Protein AF-A0A2R6IE17-F1 (afdb_monomer_lite)

Sequence (118 aa):
MDLSSIRLEKPGYVELVFSIVLVWGFGDAVSTLVAATVAGPHLEANPWIRALLTHHPLLWVVLKGAVVLYAGVVLLECRPVVEEVPLWRAWLLGIVGLGTVIVLGNVYVGLAAASAMV

Structure (mmCIF, N/CA/C/O backbone):
data_AF-A0A2R6IE17-F1
#
_entry.id   AF-A0A2R6IE17-F1
#
loop_
_atom_site.group_PDB
_atom_site.id
_atom_site.type_symbol
_atom_site.label_atom_id
_atom_site.label_alt_id
_atom_site.label_comp_id
_atom_site.label_asym_id
_atom_site.label_entity_id
_atom_site.label_seq_id
_atom_site.pdbx_PDB_ins_code
_atom_site.Cartn_x
_atom_site.Cartn_y
_atom_site.Cartn_z
_atom_site.occupancy
_atom_site.B_iso_or_equiv
_atom_site.auth_seq_id
_atom_site.auth_comp_id
_atom_site.auth_asym_id
_atom_site.auth_atom_id
_atom_site.pdbx_PDB_model_num
ATOM 1 N N . MET A 1 1 ? -12.737 31.853 2.290 1.00 51.72 1 MET A N 1
ATOM 2 C CA . MET A 1 1 ? -13.531 30.608 2.274 1.00 51.72 1 MET A CA 1
ATOM 3 C C . MET A 1 1 ? -13.882 30.282 3.711 1.00 51.72 1 MET A C 1
ATOM 5 O O . MET A 1 1 ? -12.972 30.114 4.509 1.00 51.72 1 MET A O 1
ATOM 9 N N . ASP A 1 2 ? -15.169 30.304 4.048 1.00 60.66 2 ASP A N 1
ATOM 10 C CA . ASP A 1 2 ? -15.662 29.970 5.384 1.00 60.66 2 ASP A CA 1
ATOM 11 C C . ASP A 1 2 ? -15.750 28.440 5.519 1.00 60.66 2 ASP A C 1
ATOM 13 O O . ASP A 1 2 ? -16.607 27.796 4.916 1.00 60.66 2 ASP A O 1
ATOM 17 N N . LEU A 1 3 ? -14.796 27.854 6.245 1.00 66.69 3 LEU A N 1
ATOM 18 C CA . LEU A 1 3 ? -14.673 26.405 6.448 1.00 66.69 3 LEU A CA 1
ATOM 19 C C . LEU A 1 3 ? -15.568 25.893 7.594 1.00 66.69 3 LEU A C 1
ATOM 21 O O . LEU A 1 3 ? -15.592 24.691 7.852 1.00 66.69 3 LEU A O 1
ATOM 25 N N . SER A 1 4 ? -16.317 26.774 8.273 1.00 66.19 4 SER A N 1
ATOM 26 C CA . SER A 1 4 ? -17.148 26.423 9.438 1.00 66.19 4 SER A CA 1
ATOM 27 C C . SER A 1 4 ? -18.347 25.518 9.114 1.00 66.19 4 SER A C 1
ATOM 29 O O . SER A 1 4 ? -18.903 24.884 10.009 1.00 66.19 4 SER A O 1
ATOM 31 N N . SER A 1 5 ? -18.722 25.408 7.835 1.00 69.12 5 SER A N 1
ATOM 32 C CA . SER A 1 5 ? -19.798 24.530 7.353 1.00 69.12 5 SER A CA 1
ATOM 33 C C . SER A 1 5 ? -19.349 23.090 7.075 1.00 69.12 5 SER A C 1
ATOM 35 O O . SER A 1 5 ? -20.193 22.200 6.942 1.00 69.12 5 SER A O 1
ATOM 37 N N . ILE A 1 6 ? -18.038 22.825 7.023 1.00 60.34 6 ILE A N 1
ATOM 38 C CA . ILE A 1 6 ? -17.510 21.484 6.766 1.00 60.34 6 ILE A CA 1
ATOM 39 C C . ILE A 1 6 ? -17.506 20.706 8.086 1.00 60.34 6 ILE A C 1
ATOM 41 O O . ILE A 1 6 ? -16.548 20.745 8.859 1.00 60.34 6 ILE A O 1
ATOM 45 N N . ARG A 1 7 ? -18.592 19.973 8.355 1.00 64.81 7 ARG A N 1
ATOM 46 C CA . ARG A 1 7 ? -18.611 18.962 9.421 1.00 64.81 7 ARG A CA 1
ATOM 47 C C . ARG A 1 7 ? -17.752 17.774 8.986 1.00 64.81 7 ARG A C 1
ATOM 49 O O . ARG A 1 7 ? -18.233 16.867 8.319 1.00 64.81 7 ARG A O 1
ATOM 56 N N . LEU A 1 8 ? -16.473 17.798 9.353 1.00 67.69 8 LEU A N 1
ATOM 57 C CA . LEU A 1 8 ? -15.579 16.648 9.222 1.00 67.69 8 LEU A CA 1
ATOM 58 C C . LEU A 1 8 ? -15.984 15.587 10.248 1.00 67.69 8 LEU A C 1
ATOM 60 O O . LEU A 1 8 ? -15.581 15.631 11.414 1.00 67.69 8 LEU A O 1
ATOM 64 N N . GLU A 1 9 ? -16.819 14.650 9.812 1.00 77.75 9 GLU A N 1
ATOM 65 C CA . GLU A 1 9 ? -17.093 13.442 10.575 1.00 77.75 9 GLU A CA 1
ATOM 66 C C . GLU A 1 9 ? -15.809 12.610 10.672 1.00 77.75 9 GLU A C 1
ATOM 68 O O . GLU A 1 9 ? -15.061 12.457 9.704 1.00 77.75 9 GLU A O 1
ATOM 73 N N . LYS A 1 10 ? -15.491 12.141 11.882 1.00 82.06 10 LYS A N 1
ATOM 74 C CA . LYS A 1 10 ? -14.279 11.347 12.099 1.00 82.06 10 LYS A CA 1
ATOM 75 C C . LYS A 1 10 ? -14.514 9.956 11.512 1.00 82.06 10 LYS A C 1
ATOM 77 O O . LYS A 1 10 ? -15.495 9.332 11.913 1.00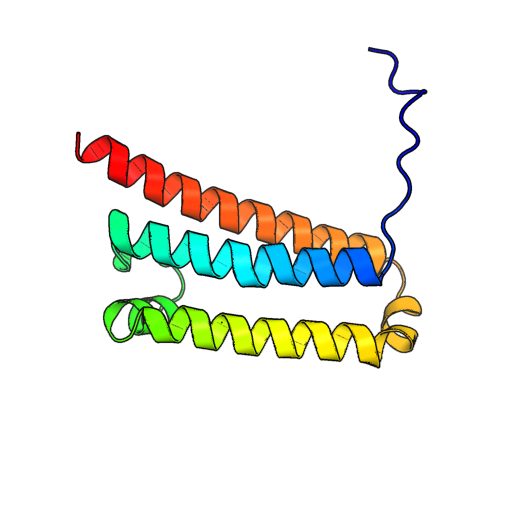 82.06 10 LYS A O 1
ATOM 82 N N . PRO A 1 11 ? -13.611 9.443 10.661 1.00 87.25 11 PRO A N 1
ATOM 83 C CA . PRO A 1 11 ? -13.810 8.146 10.040 1.00 87.25 11 PRO A CA 1
ATOM 84 C C . PRO A 1 11 ? -13.890 7.034 11.091 1.00 87.25 11 PRO A C 1
ATOM 86 O O . PRO A 1 11 ? -13.183 7.042 12.115 1.00 87.25 11 PRO A O 1
ATOM 89 N N . GLY A 1 12 ? -14.787 6.088 10.836 1.00 93.12 12 GLY A N 1
ATOM 90 C CA . GLY A 1 12 ? -14.979 4.897 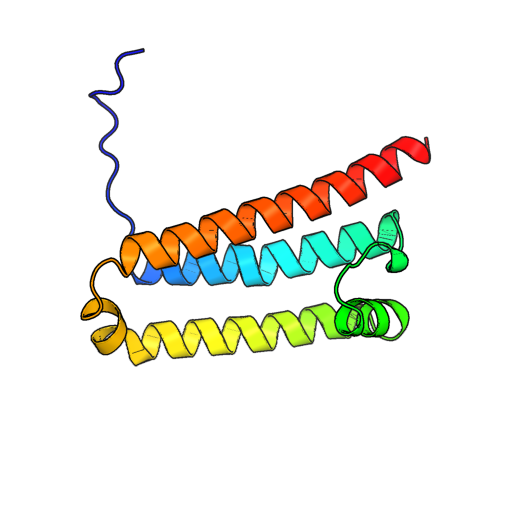11.649 1.00 93.12 12 GLY A CA 1
ATOM 91 C C . GLY A 1 12 ? -13.806 3.921 11.534 1.00 93.12 12 GLY A C 1
ATOM 92 O O . GLY A 1 12 ? -12.985 3.996 10.623 1.00 93.12 12 GLY A O 1
ATOM 93 N N . TYR A 1 13 ? -13.735 2.956 12.456 1.00 95.31 13 TYR A N 1
ATOM 94 C CA . TYR A 1 13 ? -12.682 1.933 12.447 1.00 95.31 13 TYR A CA 1
ATOM 95 C C . TYR A 1 13 ? -12.664 1.138 11.136 1.00 95.31 13 TYR A C 1
ATOM 97 O O . TYR A 1 13 ? -11.634 1.030 10.479 1.00 95.31 13 TYR A O 1
ATOM 105 N N . VAL A 1 14 ? -13.829 0.631 10.728 1.00 96.25 14 VAL A N 1
ATOM 106 C CA . VAL A 1 14 ? -13.981 -0.181 9.513 1.00 96.25 14 VAL A CA 1
ATOM 107 C C . VAL A 1 14 ? -13.616 0.618 8.264 1.00 96.25 14 VAL A C 1
ATOM 109 O O . VAL A 1 14 ? -12.939 0.095 7.386 1.00 96.25 14 VAL A O 1
ATOM 112 N N . GLU A 1 15 ? -13.996 1.895 8.203 1.00 96.00 15 GLU A N 1
ATOM 113 C CA . GLU A 1 15 ? -13.651 2.787 7.090 1.00 96.00 15 GLU A CA 1
ATOM 114 C C . GLU A 1 15 ? -12.140 3.007 6.992 1.00 96.00 15 GLU A C 1
ATOM 116 O O . GLU A 1 15 ? -11.581 2.996 5.896 1.00 96.00 15 GLU A O 1
ATOM 121 N N . LEU A 1 16 ? -11.458 3.155 8.131 1.00 96.62 16 LEU A N 1
ATOM 122 C CA . LEU A 1 16 ? -10.003 3.278 8.176 1.00 96.62 16 LEU A CA 1
ATOM 123 C C . LEU A 1 16 ? -9.309 1.984 7.752 1.00 96.62 16 LEU A C 1
ATOM 125 O O . LEU A 1 16 ? -8.380 2.040 6.950 1.00 96.62 16 LEU A O 1
ATOM 129 N N . VAL A 1 17 ? -9.776 0.823 8.215 1.00 97.44 17 VAL A N 1
ATOM 130 C CA . VAL A 1 17 ? -9.240 -0.473 7.767 1.00 97.44 17 VAL A CA 1
ATOM 131 C C . VAL A 1 17 ? -9.465 -0.662 6.269 1.00 97.44 17 VAL A C 1
ATOM 133 O O . VAL A 1 17 ? -8.537 -1.024 5.550 1.00 97.44 17 VAL A O 1
ATOM 136 N N . PHE A 1 18 ? -10.658 -0.348 5.770 1.00 97.12 18 PHE A N 1
ATOM 137 C CA . PHE A 1 18 ? -10.957 -0.407 4.342 1.00 97.12 18 PHE A CA 1
ATOM 138 C C . PHE A 1 18 ? -10.073 0.549 3.530 1.00 97.12 18 PHE A C 1
ATOM 140 O O . PHE A 1 18 ? -9.540 0.168 2.489 1.00 97.12 18 PHE A O 1
ATOM 147 N N . SER A 1 19 ? -9.834 1.759 4.039 1.00 97.06 19 SER A N 1
ATOM 148 C CA . SER A 1 19 ? -8.918 2.728 3.426 1.00 97.06 19 SER A CA 1
ATOM 149 C C . SER A 1 19 ? -7.485 2.199 3.371 1.00 97.06 19 SER A C 1
ATOM 151 O O . SER A 1 19 ? -6.814 2.360 2.354 1.00 97.06 19 SER A O 1
ATOM 153 N N . ILE A 1 20 ? -7.016 1.517 4.422 1.00 96.50 20 ILE A N 1
ATOM 154 C CA . ILE A 1 20 ? -5.714 0.836 4.413 1.00 96.50 20 ILE A CA 1
ATOM 155 C C . ILE A 1 20 ? -5.696 -0.240 3.330 1.00 96.50 20 ILE A C 1
ATOM 157 O O . ILE A 1 20 ? -4.756 -0.278 2.540 1.00 96.50 20 ILE A O 1
ATOM 161 N N . VAL A 1 21 ? -6.734 -1.077 3.244 1.00 96.69 21 VAL A N 1
ATOM 162 C CA . VAL A 1 21 ? -6.807 -2.141 2.235 1.00 96.69 21 VAL A CA 1
ATOM 163 C C . VAL A 1 21 ? -6.754 -1.574 0.816 1.00 96.69 21 VAL A C 1
ATOM 165 O O . VAL A 1 21 ? -6.006 -2.073 -0.027 1.00 96.69 21 VAL A O 1
ATOM 168 N N . LEU A 1 22 ? -7.498 -0.501 0.552 1.00 96.75 22 LEU A N 1
ATOM 169 C CA . LEU A 1 22 ? -7.495 0.143 -0.757 1.00 96.75 22 LEU A CA 1
ATOM 170 C C . LEU A 1 22 ? -6.161 0.815 -1.077 1.00 96.75 22 LEU A C 1
ATOM 172 O O . LEU A 1 22 ? -5.646 0.624 -2.173 1.00 96.75 22 LEU A O 1
ATOM 176 N N . VAL A 1 23 ? -5.592 1.588 -0.154 1.00 96.81 23 VAL A N 1
ATOM 177 C CA . VAL A 1 23 ? -4.380 2.371 -0.427 1.00 96.81 23 VAL A CA 1
ATOM 178 C C . VAL A 1 23 ? -3.136 1.484 -0.413 1.00 96.81 23 VAL A C 1
ATOM 180 O O . VAL A 1 23 ? -2.418 1.418 -1.408 1.00 96.81 23 VAL A O 1
ATOM 183 N N . TRP A 1 24 ? -2.896 0.760 0.682 1.00 94.75 24 TRP A N 1
ATOM 184 C CA . TRP A 1 24 ? -1.709 -0.089 0.839 1.00 94.75 24 TRP A CA 1
ATOM 185 C C . TRP A 1 24 ? -1.805 -1.423 0.114 1.00 94.75 24 TRP A C 1
ATOM 187 O O . TRP A 1 24 ? -0.775 -2.031 -0.157 1.00 94.75 24 TRP A O 1
ATOM 197 N N . GLY A 1 25 ? -3.010 -1.915 -0.153 1.00 93.88 25 GLY A N 1
ATOM 198 C CA . GLY A 1 25 ? -3.205 -3.132 -0.929 1.00 93.88 25 GLY A CA 1
ATOM 199 C C . GLY A 1 25 ? -3.271 -2.826 -2.409 1.00 93.88 25 GLY A C 1
ATOM 200 O O . GLY A 1 25 ? -2.307 -3.029 -3.141 1.00 93.88 25 GLY A O 1
ATOM 201 N N . PHE A 1 26 ? -4.434 -2.347 -2.842 1.00 94.00 26 PHE A N 1
ATOM 202 C CA . PHE A 1 26 ? -4.733 -2.165 -4.258 1.00 94.00 26 PHE A CA 1
ATOM 203 C C . PHE A 1 26 ? -3.904 -1.044 -4.901 1.00 94.00 26 PHE A C 1
ATOM 205 O O . PHE A 1 26 ? -3.224 -1.279 -5.899 1.00 94.00 26 PHE A O 1
ATOM 212 N N . GLY A 1 27 ? -3.928 0.158 -4.320 1.00 95.75 27 GLY A N 1
ATOM 213 C CA . GLY A 1 27 ? -3.236 1.333 -4.847 1.00 95.75 27 GLY A CA 1
ATOM 214 C C . GLY A 1 27 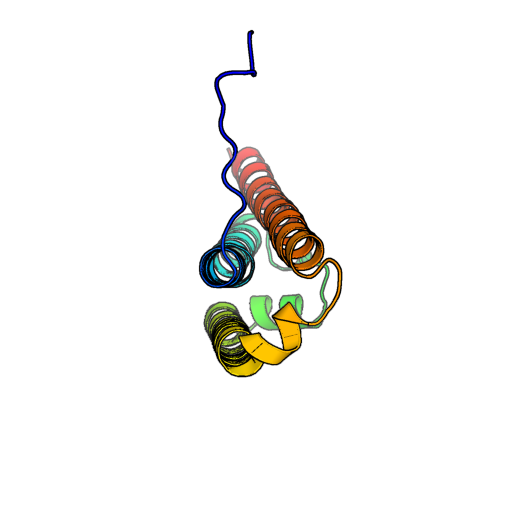? -1.732 1.108 -4.953 1.00 95.75 27 GLY A C 1
ATOM 215 O O . GLY A 1 27 ? -1.141 1.368 -6.001 1.00 95.75 27 GLY A O 1
ATOM 216 N N . ASP A 1 28 ? -1.115 0.567 -3.906 1.00 95.88 28 ASP A N 1
ATOM 217 C CA . ASP A 1 28 ? 0.316 0.266 -3.905 1.00 95.88 28 ASP A CA 1
ATOM 218 C C . ASP A 1 28 ? 0.674 -0.847 -4.900 1.00 95.88 28 ASP A C 1
ATOM 220 O O . ASP A 1 28 ? 1.625 -0.694 -5.666 1.00 95.88 28 ASP A O 1
ATOM 224 N N . ALA A 1 29 ? -0.120 -1.926 -4.968 1.00 95.50 29 ALA A N 1
ATOM 225 C CA . ALA A 1 29 ? 0.129 -3.016 -5.910 1.00 95.50 29 ALA A CA 1
ATOM 226 C C . ALA A 1 29 ? 0.115 -2.522 -7.361 1.00 95.50 29 ALA A C 1
ATOM 228 O O . ALA A 1 29 ? 1.060 -2.778 -8.112 1.00 95.50 29 ALA A O 1
ATOM 229 N N . VAL A 1 30 ? -0.948 -1.802 -7.735 1.00 95.50 30 VAL A N 1
ATOM 230 C CA . VAL A 1 30 ? -1.153 -1.298 -9.098 1.00 95.50 30 VAL A CA 1
ATOM 231 C C . VAL A 1 30 ? -0.121 -0.235 -9.442 1.00 95.50 30 VAL A C 1
ATOM 233 O O . VAL A 1 30 ? 0.506 -0.326 -10.494 1.00 95.50 30 VAL A O 1
ATOM 236 N N . SER A 1 31 ? 0.093 0.749 -8.566 1.00 96.38 31 SER A N 1
ATOM 237 C CA . SER A 1 31 ? 1.042 1.832 -8.841 1.00 96.38 31 SER A CA 1
ATOM 238 C C . SER A 1 31 ? 2.477 1.315 -8.969 1.00 96.38 31 SER A C 1
ATOM 240 O O . SER A 1 31 ? 3.168 1.711 -9.905 1.00 96.38 31 SER A O 1
ATOM 242 N N . THR A 1 32 ? 2.897 0.376 -8.114 1.00 96.44 32 THR A N 1
ATOM 243 C CA . THR A 1 32 ? 4.210 -0.282 -8.211 1.00 96.44 32 THR A CA 1
ATOM 244 C C . THR A 1 32 ? 4.343 -1.057 -9.518 1.00 96.44 32 THR A C 1
ATOM 246 O O . THR A 1 32 ? 5.350 -0.926 -10.210 1.00 96.44 32 THR A O 1
ATOM 249 N N . LEU A 1 33 ? 3.326 -1.844 -9.893 1.00 95.44 33 LEU A N 1
ATOM 250 C CA . LEU A 1 33 ? 3.365 -2.627 -11.128 1.00 95.44 33 LEU A CA 1
ATOM 251 C C . LEU A 1 33 ? 3.462 -1.713 -12.355 1.00 95.44 33 LEU A C 1
ATOM 253 O O . LEU A 1 33 ? 4.317 -1.936 -13.208 1.00 95.44 33 LEU A O 1
ATOM 257 N N . VAL A 1 34 ? 2.642 -0.661 -12.419 1.00 94.69 34 VAL A N 1
ATOM 258 C CA . VAL A 1 34 ? 2.677 0.325 -13.509 1.00 94.69 34 VAL A CA 1
ATOM 259 C C . VAL A 1 34 ? 4.044 1.008 -13.571 1.00 94.69 34 VAL A C 1
ATOM 261 O O . VAL A 1 34 ? 4.673 1.001 -14.630 1.00 94.69 34 VAL A O 1
ATOM 264 N N . ALA A 1 35 ? 4.552 1.523 -12.449 1.00 95.62 35 ALA A N 1
ATOM 265 C CA . ALA A 1 35 ? 5.869 2.154 -12.393 1.00 95.62 35 ALA A CA 1
ATOM 266 C C . ALA A 1 35 ? 6.975 1.201 -12.867 1.00 95.62 35 ALA A C 1
ATOM 268 O O . ALA A 1 35 ? 7.785 1.574 -13.711 1.00 95.62 35 ALA A O 1
ATOM 269 N N . ALA A 1 36 ? 6.965 -0.052 -12.408 1.00 95.94 36 ALA A N 1
ATOM 270 C CA . ALA A 1 36 ? 7.937 -1.059 -12.818 1.00 95.94 36 ALA A CA 1
ATOM 271 C C . ALA A 1 36 ? 7.820 -1.431 -14.304 1.00 95.94 36 ALA A C 1
ATOM 273 O O . ALA A 1 36 ? 8.842 -1.672 -14.943 1.00 95.94 36 ALA A O 1
ATOM 274 N N . THR A 1 37 ? 6.608 -1.462 -14.871 1.00 93.62 37 THR A N 1
ATOM 275 C CA . THR A 1 37 ? 6.412 -1.757 -16.302 1.00 93.62 37 THR A CA 1
ATOM 276 C C . THR A 1 37 ? 6.895 -0.637 -17.218 1.00 93.62 37 THR A C 1
ATOM 278 O O . THR A 1 37 ? 7.400 -0.926 -18.299 1.00 93.62 37 THR A O 1
ATOM 281 N N . VAL A 1 38 ? 6.765 0.624 -16.794 1.00 94.81 38 VAL A N 1
ATOM 282 C CA . VAL A 1 38 ? 7.103 1.791 -17.624 1.00 94.81 38 VAL A CA 1
ATOM 283 C C . VAL A 1 38 ? 8.539 2.255 -17.386 1.00 94.81 38 VAL A C 1
ATOM 285 O O . VAL A 1 38 ? 9.293 2.456 -18.331 1.00 94.81 38 VAL A O 1
ATOM 288 N N . ALA A 1 39 ? 8.929 2.418 -16.122 1.00 94.56 39 ALA A N 1
ATOM 289 C CA . ALA A 1 39 ? 10.234 2.943 -15.727 1.00 94.56 39 ALA A CA 1
ATOM 290 C C . ALA A 1 39 ? 11.281 1.839 -15.484 1.00 94.56 39 ALA A C 1
ATOM 292 O O . ALA A 1 39 ? 12.476 2.117 -15.410 1.00 94.56 39 ALA A O 1
ATOM 293 N N . GLY A 1 40 ? 10.846 0.582 -15.377 1.00 94.12 40 GLY A N 1
ATOM 294 C CA . GLY A 1 40 ? 11.690 -0.572 -15.084 1.00 94.12 40 GLY A CA 1
ATOM 295 C C . GLY A 1 40 ? 11.799 -0.877 -13.580 1.00 94.12 40 GLY A C 1
ATOM 296 O O . GLY A 1 40 ? 11.801 0.030 -12.746 1.00 94.12 40 GLY A O 1
ATOM 297 N N . PRO A 1 41 ? 11.966 -2.157 -13.194 1.00 94.12 41 PRO A N 1
ATOM 298 C CA . PRO A 1 41 ? 11.983 -2.573 -11.788 1.00 94.12 41 PRO A CA 1
ATOM 299 C C . PRO A 1 41 ? 13.230 -2.107 -11.021 1.00 94.12 41 PRO A C 1
ATOM 301 O O . PRO A 1 41 ? 13.239 -2.136 -9.798 1.00 94.12 41 PRO A O 1
ATOM 304 N N . HIS A 1 42 ? 14.291 -1.663 -11.700 1.00 93.00 42 HIS A N 1
ATOM 305 C CA . HIS A 1 42 ? 15.545 -1.235 -11.069 1.00 93.00 42 HIS A CA 1
ATOM 306 C C . HIS A 1 42 ? 15.396 -0.013 -10.145 1.00 93.00 42 HIS A C 1
ATOM 308 O O . HIS A 1 42 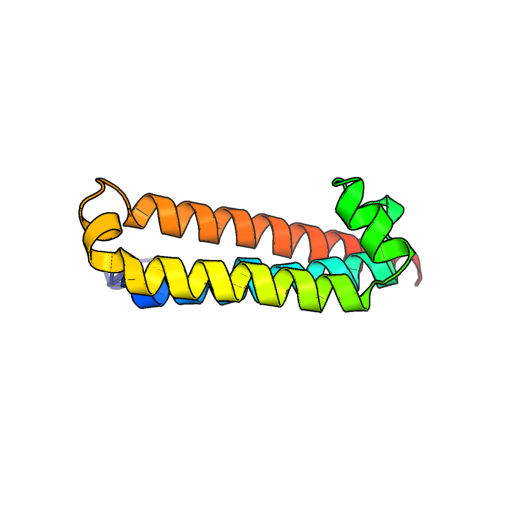? 16.244 0.184 -9.273 1.00 93.00 42 HIS A O 1
ATOM 314 N N . LEU A 1 43 ? 14.324 0.769 -10.317 1.00 90.75 43 LEU A N 1
ATOM 315 C CA . LEU A 1 43 ? 13.979 1.906 -9.461 1.00 90.75 43 LEU A CA 1
ATOM 316 C C . LEU A 1 43 ? 13.309 1.494 -8.139 1.00 90.75 43 LEU A C 1
ATOM 318 O O . LEU A 1 43 ? 13.220 2.313 -7.229 1.00 90.75 43 LEU A O 1
ATOM 322 N N . GLU A 1 44 ? 12.869 0.238 -8.003 1.00 94.06 44 GLU A N 1
ATOM 323 C CA . GLU A 1 44 ? 12.282 -0.273 -6.762 1.00 94.06 44 GLU A CA 1
ATOM 324 C C . GLU A 1 44 ? 13.338 -0.309 -5.653 1.00 94.06 44 GLU A C 1
ATOM 326 O O . GLU A 1 44 ? 14.338 -1.022 -5.763 1.00 94.06 44 GLU A O 1
ATOM 331 N N . ALA A 1 45 ? 13.126 0.428 -4.564 1.00 91.44 45 ALA A N 1
ATOM 332 C CA . ALA A 1 45 ? 14.091 0.539 -3.473 1.00 91.44 45 ALA A CA 1
ATOM 333 C C . ALA A 1 45 ? 14.274 -0.784 -2.712 1.00 91.44 45 ALA A C 1
ATOM 335 O O . ALA A 1 45 ? 15.387 -1.095 -2.277 1.00 91.44 45 ALA A O 1
ATOM 336 N N . ASN A 1 46 ? 13.213 -1.581 -2.569 1.00 93.12 46 ASN A N 1
ATOM 337 C CA . ASN A 1 46 ? 13.272 -2.843 -1.844 1.00 93.12 46 ASN A CA 1
ATOM 338 C C . ASN A 1 46 ? 13.907 -3.952 -2.712 1.00 93.12 46 ASN A C 1
ATOM 340 O O . ASN A 1 46 ? 13.318 -4.348 -3.720 1.00 93.12 46 ASN A O 1
ATOM 344 N N . PRO A 1 47 ? 15.065 -4.526 -2.325 1.00 95.12 47 PRO A N 1
ATOM 345 C CA . PRO A 1 47 ? 15.768 -5.512 -3.150 1.00 95.12 47 PRO A CA 1
ATOM 346 C C . PRO A 1 47 ? 14.952 -6.790 -3.395 1.00 95.12 47 PRO A C 1
ATOM 348 O O . PRO A 1 47 ? 15.063 -7.391 -4.464 1.00 95.12 47 PRO A O 1
ATOM 351 N N . TRP A 1 48 ? 14.097 -7.187 -2.450 1.00 95.50 48 TRP A N 1
ATOM 352 C CA . TRP A 1 48 ? 13.248 -8.371 -2.592 1.00 95.50 48 TRP A CA 1
ATOM 353 C C . TRP A 1 48 ? 12.099 -8.132 -3.563 1.00 95.50 48 TRP A C 1
ATOM 355 O O . TRP A 1 48 ? 11.827 -8.974 -4.416 1.00 95.50 48 TRP A O 1
ATOM 365 N N . ILE A 1 49 ? 11.454 -6.967 -3.472 1.00 94.19 49 ILE A N 1
ATOM 366 C CA . ILE A 1 49 ? 10.377 -6.601 -4.397 1.00 94.19 49 ILE A CA 1
ATOM 367 C C . ILE A 1 49 ? 10.944 -6.361 -5.792 1.00 94.19 49 ILE A C 1
ATOM 369 O O . ILE A 1 49 ? 10.372 -6.837 -6.766 1.00 94.19 49 ILE A O 1
ATOM 373 N N . ARG A 1 50 ? 12.128 -5.752 -5.901 1.00 96.25 50 ARG A N 1
ATOM 374 C CA . ARG A 1 50 ? 12.859 -5.622 -7.164 1.00 96.25 50 ARG A CA 1
ATOM 375 C C . ARG A 1 50 ? 13.104 -6.977 -7.825 1.00 96.25 50 ARG A C 1
ATOM 377 O O . ARG A 1 50 ? 12.806 -7.139 -9.009 1.00 96.25 50 ARG A O 1
ATOM 384 N N . ALA A 1 51 ? 13.621 -7.953 -7.076 1.00 96.56 51 ALA A N 1
ATOM 385 C CA . ALA A 1 51 ? 13.833 -9.307 -7.585 1.00 96.56 51 ALA A CA 1
ATOM 386 C C . ALA A 1 51 ? 12.506 -9.957 -8.015 1.00 96.56 51 ALA A C 1
ATOM 388 O O . ALA A 1 51 ? 12.414 -10.522 -9.106 1.00 96.56 51 ALA A O 1
ATOM 389 N N . LEU A 1 52 ? 11.455 -9.809 -7.204 1.00 95.75 52 LEU A N 1
ATOM 390 C CA . LEU A 1 52 ? 10.125 -10.330 -7.508 1.00 95.75 52 LEU A CA 1
ATOM 391 C C . LEU A 1 52 ? 9.544 -9.726 -8.791 1.00 95.75 52 LEU A C 1
ATOM 393 O O . LEU A 1 52 ? 9.082 -10.466 -9.650 1.00 95.75 52 LEU A O 1
ATOM 397 N N . LEU A 1 53 ? 9.602 -8.405 -8.950 1.00 96.06 53 LEU A N 1
ATOM 398 C CA . LEU A 1 53 ? 9.117 -7.701 -10.140 1.00 96.06 53 LEU A CA 1
ATOM 399 C C . LEU A 1 53 ? 9.919 -8.069 -11.393 1.00 96.06 53 LEU A C 1
ATOM 401 O O . LEU A 1 53 ? 9.354 -8.125 -12.481 1.00 96.06 53 LEU A O 1
ATOM 405 N N . THR A 1 54 ? 11.215 -8.351 -11.239 1.00 96.31 54 THR A N 1
ATOM 406 C CA . THR A 1 54 ? 12.094 -8.747 -12.349 1.00 96.31 54 THR A CA 1
ATOM 407 C C . THR A 1 54 ? 11.765 -10.146 -12.874 1.00 96.31 54 THR A C 1
ATOM 409 O O . THR A 1 54 ? 11.796 -10.367 -14.081 1.00 96.31 54 THR A O 1
ATOM 412 N N . HIS A 1 55 ? 11.446 -11.096 -11.989 1.00 96.12 55 HIS A N 1
ATOM 413 C CA . HIS A 1 55 ? 11.231 -12.495 -12.379 1.00 96.12 55 HIS A CA 1
ATOM 414 C C . HIS A 1 55 ? 9.751 -12.887 -12.500 1.00 96.12 55 HIS A C 1
ATOM 416 O O . HIS A 1 55 ? 9.381 -13.646 -13.396 1.00 96.12 55 HIS A O 1
ATOM 422 N N . HIS A 1 56 ? 8.894 -12.381 -11.612 1.00 95.56 56 HIS A N 1
ATOM 423 C CA . HIS A 1 56 ? 7.493 -12.782 -11.467 1.00 95.56 56 HIS A CA 1
ATOM 424 C C . HIS A 1 56 ? 6.583 -11.580 -11.118 1.00 95.56 56 HIS A C 1
ATOM 426 O O . HIS A 1 56 ? 6.002 -11.533 -10.031 1.00 95.56 56 HIS A O 1
ATOM 432 N N . PRO A 1 57 ? 6.385 -10.611 -12.032 1.00 92.19 57 PRO A N 1
ATOM 433 C CA . PRO A 1 57 ? 5.659 -9.367 -11.744 1.00 92.19 57 PRO A CA 1
ATOM 434 C C . PRO A 1 57 ? 4.191 -9.567 -11.335 1.00 92.19 57 PRO A C 1
ATOM 436 O O . PRO A 1 57 ? 3.663 -8.796 -10.543 1.00 92.19 57 PRO A O 1
ATOM 439 N N . LEU A 1 58 ? 3.518 -10.624 -11.804 1.00 92.88 58 LEU A N 1
ATOM 440 C CA . LEU A 1 58 ? 2.149 -10.931 -11.360 1.00 92.88 58 LEU A CA 1
ATOM 441 C C . LEU A 1 58 ? 2.101 -11.493 -9.931 1.00 92.88 58 LEU A C 1
ATOM 443 O O . LEU A 1 58 ? 1.113 -11.296 -9.223 1.00 92.88 58 LEU A O 1
ATOM 447 N N . LEU A 1 59 ? 3.175 -12.150 -9.477 1.00 94.38 59 LEU A N 1
ATOM 448 C CA . LEU A 1 59 ? 3.262 -12.684 -8.118 1.00 94.38 59 LEU A CA 1
ATOM 449 C C . LEU A 1 59 ? 3.338 -11.559 -7.077 1.00 94.38 59 LEU A C 1
ATOM 451 O O . LEU A 1 59 ? 2.889 -11.754 -5.953 1.00 94.38 59 LEU A O 1
ATOM 455 N N . TRP A 1 60 ? 3.815 -10.368 -7.451 1.00 93.50 60 TRP A N 1
ATOM 456 C CA . TRP A 1 60 ? 3.726 -9.172 -6.609 1.00 93.50 60 TRP A CA 1
ATOM 457 C C . TRP A 1 60 ? 2.279 -8.825 -6.246 1.00 93.50 60 TRP A C 1
ATOM 459 O O . TRP A 1 60 ? 1.985 -8.601 -5.074 1.00 93.50 60 TRP A O 1
ATOM 469 N N . VAL A 1 61 ? 1.362 -8.846 -7.218 1.00 92.44 61 VAL A N 1
ATOM 470 C CA . VAL A 1 61 ? -0.058 -8.541 -6.974 1.00 92.44 61 VAL A CA 1
ATOM 471 C C . VAL A 1 61 ? -0.678 -9.581 -6.044 1.00 92.44 61 VAL A C 1
ATOM 473 O O . VAL A 1 61 ? -1.385 -9.224 -5.105 1.00 92.44 61 VAL A O 1
ATOM 476 N N . VAL A 1 62 ? -0.365 -10.863 -6.258 1.00 94.12 62 VAL A N 1
ATOM 477 C CA . VAL A 1 62 ? -0.833 -11.958 -5.394 1.00 94.12 62 VAL A CA 1
ATOM 478 C C . VAL A 1 62 ? -0.281 -11.812 -3.976 1.00 94.12 62 VAL A C 1
ATOM 480 O O . VAL A 1 62 ? -1.043 -11.888 -3.014 1.00 94.12 62 VAL A O 1
ATOM 483 N N . LEU A 1 63 ? 1.022 -11.555 -3.836 1.00 94.12 63 LEU A N 1
ATOM 484 C CA . LEU A 1 63 ? 1.676 -11.345 -2.546 1.00 94.12 63 LEU A CA 1
ATOM 485 C C . LEU A 1 63 ? 1.051 -10.161 -1.806 1.00 94.12 63 LEU A C 1
ATOM 487 O O . LEU A 1 63 ? 0.685 -10.285 -0.637 1.00 94.12 63 LEU A O 1
ATOM 491 N N . LYS A 1 64 ? 0.893 -9.022 -2.485 1.00 93.62 64 LYS A N 1
ATOM 492 C CA . LYS A 1 64 ? 0.308 -7.823 -1.886 1.00 93.62 64 LYS A CA 1
ATOM 493 C C . LYS A 1 64 ? -1.147 -8.052 -1.486 1.00 93.62 64 LYS A C 1
ATOM 495 O O . LYS A 1 64 ? -1.536 -7.679 -0.382 1.00 93.62 64 LYS A O 1
ATOM 500 N N . GLY A 1 65 ? -1.913 -8.730 -2.341 1.00 92.69 65 GLY A N 1
ATOM 501 C CA . GLY A 1 65 ? -3.281 -9.156 -2.061 1.00 92.69 65 GLY A CA 1
ATOM 502 C C . GLY A 1 65 ? -3.372 -10.041 -0.817 1.00 92.69 65 GLY A C 1
ATOM 503 O O . GLY A 1 65 ? -4.196 -9.784 0.056 1.00 92.69 65 GLY A O 1
ATOM 504 N N . ALA A 1 66 ? -2.489 -11.032 -0.681 1.00 95.75 66 ALA A N 1
ATOM 505 C CA . ALA A 1 66 ? -2.453 -11.910 0.487 1.00 95.75 66 ALA A CA 1
ATOM 506 C C . ALA A 1 66 ? -2.099 -11.148 1.775 1.00 95.75 66 ALA A C 1
ATOM 508 O O . ALA A 1 66 ? -2.780 -11.302 2.789 1.00 95.75 66 ALA A O 1
ATOM 509 N N . VAL A 1 67 ? -1.075 -10.289 1.726 1.00 95.56 67 VAL A N 1
ATOM 510 C CA . VAL A 1 67 ? -0.650 -9.470 2.872 1.00 95.56 67 VAL A CA 1
ATOM 511 C C . VAL A 1 67 ? -1.769 -8.538 3.321 1.00 95.56 67 VAL A C 1
ATOM 513 O O . VAL A 1 67 ? -2.063 -8.462 4.514 1.00 95.56 67 VAL A O 1
ATOM 516 N N . VAL A 1 68 ? -2.412 -7.838 2.383 1.00 95.50 68 VAL A N 1
ATOM 517 C CA . VAL A 1 68 ? -3.438 -6.855 2.736 1.00 95.50 68 VAL A CA 1
ATOM 518 C C . VAL A 1 68 ? -4.740 -7.512 3.184 1.00 95.50 68 VAL A C 1
ATOM 520 O O . VAL A 1 68 ? -5.389 -6.998 4.091 1.00 95.50 68 VAL A O 1
ATOM 523 N N . LEU A 1 69 ? -5.102 -8.663 2.609 1.00 95.38 69 LEU A N 1
ATOM 524 C CA . LEU A 1 69 ? -6.253 -9.440 3.058 1.00 95.38 69 LEU A CA 1
ATOM 525 C C . LEU A 1 69 ? -6.038 -9.923 4.491 1.00 95.38 69 LEU A C 1
ATOM 527 O O . LEU A 1 69 ? -6.908 -9.725 5.336 1.00 95.38 69 LEU A O 1
ATOM 531 N N . TYR A 1 70 ? -4.865 -10.493 4.778 1.00 97.69 70 TYR A N 1
ATOM 532 C CA . TYR A 1 70 ? -4.510 -10.914 6.129 1.00 97.69 70 TYR A CA 1
ATOM 533 C C . TYR A 1 70 ? -4.550 -9.735 7.107 1.00 97.69 70 TYR A C 1
ATOM 535 O O . TYR A 1 70 ? -5.213 -9.817 8.137 1.00 97.69 70 TYR A O 1
ATOM 543 N N . ALA A 1 71 ? -3.905 -8.615 6.767 1.00 96.31 71 ALA A N 1
ATOM 544 C CA . ALA A 1 71 ? -3.904 -7.422 7.610 1.00 96.31 71 ALA A CA 1
ATOM 545 C C . ALA A 1 71 ? -5.322 -6.874 7.843 1.00 96.31 71 ALA A C 1
ATOM 547 O O . ALA A 1 71 ? -5.662 -6.529 8.972 1.00 96.31 71 ALA A O 1
ATOM 548 N N . GLY A 1 72 ? -6.157 -6.827 6.802 1.00 96.75 72 GLY A N 1
ATOM 549 C CA . GLY A 1 72 ? -7.546 -6.383 6.892 1.00 96.75 72 GLY A CA 1
ATOM 550 C C . GLY A 1 72 ? -8.378 -7.273 7.812 1.00 96.75 72 GLY A C 1
ATOM 551 O O . GLY A 1 72 ? -9.041 -6.759 8.709 1.00 96.75 72 GLY A O 1
ATOM 552 N N . VAL A 1 73 ? -8.293 -8.596 7.644 1.00 97.94 73 VAL A N 1
ATOM 553 C CA . VAL A 1 73 ? -8.983 -9.563 8.514 1.00 97.94 73 VAL A CA 1
ATOM 554 C C . VAL A 1 73 ? -8.511 -9.419 9.957 1.00 97.94 73 VAL A C 1
ATOM 556 O O . VAL A 1 73 ? -9.336 -9.249 10.846 1.00 97.94 73 VAL A O 1
ATOM 559 N N . VAL A 1 74 ? -7.197 -9.407 10.199 1.00 97.94 74 VAL A N 1
ATOM 560 C CA . VAL A 1 74 ? -6.642 -9.278 11.555 1.00 97.94 74 VAL A CA 1
ATOM 561 C C . VAL A 1 74 ? -7.075 -7.973 12.218 1.00 97.94 74 VAL A C 1
ATOM 563 O O . VAL A 1 74 ? -7.465 -7.990 13.380 1.00 97.94 74 VAL A O 1
ATOM 566 N N . LEU A 1 75 ? -7.052 -6.846 11.503 1.00 97.00 75 LEU A N 1
ATOM 567 C CA . LEU A 1 75 ? -7.512 -5.570 12.055 1.00 97.00 75 LEU A CA 1
ATOM 568 C C . LEU A 1 75 ? -9.005 -5.620 12.413 1.00 97.00 75 LEU A C 1
ATOM 570 O O . LEU A 1 75 ? -9.389 -5.174 13.490 1.00 97.00 75 LEU A O 1
ATOM 574 N N . LEU A 1 76 ? -9.848 -6.196 11.555 1.00 97.81 76 LEU A N 1
ATOM 575 C CA . LEU A 1 76 ? -11.281 -6.313 11.837 1.00 97.81 76 LEU A CA 1
ATOM 576 C C . LEU A 1 76 ? -11.570 -7.237 13.030 1.00 97.81 76 LEU A C 1
ATOM 578 O O . LEU A 1 76 ? -12.330 -6.848 13.916 1.00 97.81 76 LEU A O 1
ATOM 582 N N . GLU A 1 77 ? -10.940 -8.410 13.087 1.00 97.62 77 GLU A N 1
ATOM 583 C CA . GLU A 1 77 ? -11.121 -9.383 14.175 1.00 97.62 77 GLU A CA 1
ATOM 584 C C . GLU A 1 77 ? -10.562 -8.866 15.509 1.00 97.62 77 GLU A C 1
ATOM 586 O O . GLU A 1 77 ? -11.171 -9.030 16.566 1.00 97.62 77 GLU A O 1
ATOM 591 N N . CYS A 1 78 ? -9.425 -8.168 15.480 1.00 97.06 78 CYS A N 1
ATOM 592 C CA . CYS A 1 78 ? -8.802 -7.596 16.673 1.00 97.06 78 CYS A CA 1
ATOM 593 C C . CYS A 1 78 ? -9.315 -6.189 17.017 1.00 97.06 78 CYS A C 1
ATOM 595 O O . CYS A 1 78 ? -8.717 -5.519 17.864 1.00 97.06 78 CYS A O 1
ATOM 597 N N . ARG A 1 79 ? -10.420 -5.729 16.413 1.00 96.38 79 ARG A N 1
ATOM 598 C CA . ARG A 1 79 ? -10.984 -4.390 16.649 1.00 96.38 79 ARG A CA 1
ATOM 599 C C . ARG A 1 79 ? -11.106 -4.013 18.135 1.00 96.38 79 ARG A C 1
ATOM 601 O O . ARG A 1 79 ? -10.677 -2.903 18.452 1.00 96.38 79 ARG A O 1
ATOM 608 N N . PRO A 1 80 ? -11.628 -4.869 19.043 1.00 96.31 80 PRO A N 1
ATOM 609 C CA . PRO A 1 80 ? -11.757 -4.508 20.457 1.00 96.31 80 PRO A CA 1
ATOM 610 C C . PRO A 1 80 ? -10.414 -4.124 21.087 1.00 96.31 80 PRO A C 1
ATOM 612 O O . PRO A 1 80 ? -10.331 -3.137 21.801 1.00 96.31 80 PRO A O 1
ATOM 615 N N . VAL A 1 81 ? -9.348 -4.845 20.731 1.00 96.56 81 VAL A N 1
ATOM 616 C CA . VAL A 1 81 ? -7.990 -4.595 21.231 1.00 96.56 81 VAL A CA 1
ATOM 617 C C . VAL A 1 81 ? -7.411 -3.313 20.633 1.00 96.56 81 VAL A C 1
ATOM 619 O O . VAL A 1 81 ? -6.770 -2.530 21.327 1.00 96.56 81 VAL A O 1
ATOM 622 N N . VAL A 1 82 ? -7.629 -3.065 19.339 1.00 96.38 82 VAL A N 1
ATOM 623 C CA . VAL A 1 82 ? -7.079 -1.868 18.683 1.00 96.38 82 VAL A CA 1
ATOM 624 C C . VAL A 1 82 ? -7.771 -0.593 19.173 1.00 96.38 82 VAL A C 1
ATOM 626 O O . VAL A 1 82 ? -7.104 0.427 19.342 1.00 96.38 82 VAL A O 1
ATOM 629 N N . GLU A 1 83 ? -9.082 -0.631 19.429 1.00 96.00 83 GLU A N 1
ATOM 630 C CA . GLU A 1 83 ? -9.825 0.536 19.925 1.00 96.00 83 GLU A CA 1
ATOM 631 C C . GLU A 1 83 ? -9.460 0.924 21.374 1.00 96.00 83 GLU A C 1
ATOM 633 O O . GLU A 1 83 ? -9.664 2.085 21.742 1.00 96.00 83 GLU A O 1
ATOM 638 N N . GLU A 1 84 ? -8.866 0.015 22.159 1.00 96.81 84 GLU A N 1
ATOM 639 C CA . GLU A 1 84 ? -8.313 0.294 23.497 1.00 96.81 84 GLU A CA 1
ATOM 640 C C . GLU A 1 84 ? -7.007 1.106 23.453 1.00 96.81 84 GLU A C 1
ATOM 642 O O . GLU A 1 84 ? -6.673 1.810 24.411 1.00 96.81 84 GLU A O 1
ATOM 647 N N . VAL A 1 85 ? -6.263 1.049 22.343 1.00 96.44 85 VAL A N 1
ATOM 648 C CA . VAL A 1 85 ? -4.983 1.752 22.216 1.00 96.44 85 VAL A CA 1
ATOM 649 C C . VAL A 1 85 ? -5.233 3.253 22.030 1.00 96.44 85 VAL A C 1
ATOM 651 O O . VAL A 1 85 ? -5.942 3.661 21.101 1.00 96.44 85 VAL A O 1
ATOM 654 N N . PRO A 1 86 ? -4.631 4.128 22.856 1.00 94.94 86 PRO A N 1
ATOM 655 C CA . PRO A 1 86 ? -4.772 5.563 22.663 1.00 94.94 86 PRO A CA 1
ATOM 656 C C . PRO A 1 86 ? -4.257 5.962 21.277 1.00 94.94 86 PRO A C 1
ATOM 658 O O . PRO A 1 86 ? -3.256 5.446 20.791 1.00 94.94 86 PRO A O 1
ATOM 661 N N . LEU A 1 87 ? -4.939 6.919 20.642 1.00 95.19 87 LEU A N 1
ATOM 662 C CA . LEU A 1 87 ? -4.578 7.455 19.322 1.00 95.19 87 LEU A CA 1
ATOM 663 C C . LEU A 1 87 ? -4.673 6.467 18.146 1.00 95.19 87 LEU A C 1
ATOM 665 O O . LEU A 1 87 ? -4.218 6.809 17.054 1.00 95.19 87 LEU A O 1
ATOM 669 N N . TRP A 1 88 ? -5.334 5.313 18.294 1.00 96.50 88 TRP A N 1
ATOM 670 C CA . TRP A 1 88 ? -5.506 4.347 17.198 1.00 96.50 88 TRP A CA 1
ATOM 671 C C . TRP A 1 88 ? -6.018 4.987 15.894 1.00 96.50 88 TRP A C 1
ATOM 673 O O . TRP A 1 88 ? -5.532 4.666 14.814 1.00 96.50 88 TRP A O 1
ATOM 683 N N . ARG A 1 89 ? -6.943 5.959 15.976 1.00 95.50 89 ARG A N 1
ATOM 684 C CA . ARG A 1 89 ? -7.464 6.685 14.799 1.00 95.50 89 ARG A CA 1
ATOM 685 C C . ARG A 1 89 ? -6.368 7.450 14.072 1.00 95.50 89 ARG A C 1
ATOM 687 O O . ARG A 1 89 ? -6.265 7.360 12.856 1.00 95.50 89 ARG A O 1
ATOM 694 N N . ALA A 1 90 ? -5.573 8.213 14.822 1.00 96.12 90 ALA A N 1
ATOM 695 C CA . ALA A 1 90 ? -4.481 9.002 14.266 1.00 96.12 90 ALA A CA 1
ATOM 696 C C . ALA A 1 90 ? -3.402 8.092 13.673 1.00 96.12 90 ALA A C 1
ATOM 698 O O . ALA A 1 90 ? -2.863 8.402 12.617 1.00 96.12 90 ALA A O 1
ATOM 699 N N . TRP A 1 91 ? -3.148 6.945 14.307 1.00 96.44 91 TRP A N 1
ATOM 700 C CA . TRP A 1 91 ? -2.245 5.931 13.780 1.00 96.44 91 TRP A CA 1
ATOM 701 C C . TRP A 1 91 ? -2.736 5.366 12.444 1.00 96.44 91 TRP A C 1
ATOM 703 O O . TRP A 1 91 ? -2.015 5.457 11.454 1.00 96.44 91 TRP A O 1
ATOM 713 N N . LEU A 1 92 ? -3.971 4.854 12.373 1.00 96.50 92 LEU A N 1
ATOM 714 C CA . LEU A 1 92 ? -4.521 4.300 11.128 1.00 96.50 92 LEU A CA 1
ATOM 715 C C . LEU A 1 92 ? -4.594 5.360 10.020 1.00 96.50 92 LEU A C 1
ATOM 717 O O . LEU A 1 92 ? -4.217 5.080 8.885 1.00 96.50 92 LEU A O 1
ATOM 721 N N . LEU A 1 93 ? -4.999 6.591 10.347 1.00 96.38 93 LEU A N 1
ATOM 722 C CA . LEU A 1 93 ? -4.956 7.718 9.410 1.00 96.38 93 LEU A CA 1
ATOM 723 C C . LEU A 1 93 ? -3.533 8.021 8.933 1.00 96.38 93 LEU A C 1
ATOM 725 O O . LEU A 1 93 ? -3.329 8.256 7.746 1.00 96.38 93 LEU A O 1
ATOM 729 N N . GLY A 1 94 ? -2.550 7.992 9.833 1.00 96.88 94 GLY A N 1
ATOM 730 C CA . GLY A 1 94 ? -1.140 8.176 9.499 1.00 96.88 94 GLY A CA 1
ATOM 731 C C . GLY A 1 94 ? -0.632 7.097 8.546 1.00 96.88 94 GLY A C 1
ATOM 732 O O . GLY A 1 94 ? 0.025 7.415 7.556 1.00 96.88 94 GLY A O 1
ATOM 733 N N . ILE A 1 95 ? -1.010 5.838 8.784 1.00 96.75 95 ILE A N 1
ATOM 734 C CA . ILE A 1 95 ? -0.716 4.728 7.875 1.00 96.75 95 ILE A CA 1
ATOM 735 C C . ILE A 1 95 ? -1.350 4.989 6.506 1.00 96.75 95 ILE A C 1
ATOM 737 O O . ILE A 1 95 ? -0.637 4.952 5.506 1.00 96.75 95 ILE A O 1
ATOM 741 N N . VAL A 1 96 ? -2.642 5.319 6.427 1.00 97.00 96 VAL A N 1
ATOM 742 C CA . VAL A 1 96 ? -3.314 5.647 5.151 1.00 97.00 96 VAL A CA 1
ATOM 743 C C . VAL A 1 96 ? -2.614 6.802 4.426 1.00 97.00 96 VAL A C 1
ATOM 745 O O . VAL A 1 96 ? -2.354 6.710 3.225 1.00 97.00 96 VAL A O 1
ATOM 748 N N . GLY A 1 97 ? -2.262 7.868 5.147 1.00 97.69 97 GLY A N 1
ATOM 749 C CA . GLY A 1 97 ? -1.561 9.026 4.596 1.00 97.69 97 GLY A CA 1
ATOM 750 C C . GLY A 1 97 ? -0.197 8.659 4.011 1.00 97.69 97 GLY A C 1
ATOM 751 O O . GLY A 1 97 ? 0.096 9.013 2.871 1.00 97.69 97 GLY A O 1
ATOM 752 N N . LEU A 1 98 ? 0.607 7.885 4.743 1.00 98.00 98 LEU A N 1
ATOM 753 C CA . LEU A 1 98 ? 1.905 7.413 4.259 1.00 98.00 98 LEU A CA 1
ATOM 754 C C . LEU A 1 98 ? 1.761 6.527 3.015 1.00 98.00 98 LEU A C 1
ATOM 756 O O . LEU A 1 98 ? 2.478 6.723 2.037 1.00 98.00 98 LEU A O 1
ATOM 760 N N . GLY A 1 99 ? 0.800 5.600 3.024 1.00 96.81 99 GLY A N 1
ATOM 761 C CA . GLY A 1 99 ? 0.508 4.763 1.859 1.00 96.81 99 GLY A CA 1
ATOM 762 C C . GLY A 1 99 ? 0.118 5.598 0.644 1.00 96.81 99 GLY A C 1
ATOM 763 O O . GLY A 1 99 ? 0.583 5.343 -0.461 1.00 96.81 99 GLY A O 1
ATOM 764 N N . THR A 1 100 ? -0.664 6.657 0.852 1.00 97.94 100 THR A N 1
ATOM 765 C CA . THR A 1 100 ? -1.071 7.572 -0.222 1.00 97.94 100 THR A CA 1
ATOM 766 C C . THR A 1 100 ? 0.142 8.257 -0.849 1.00 97.94 100 THR A C 1
ATOM 768 O O . THR A 1 100 ? 0.240 8.324 -2.071 1.00 97.94 100 THR A O 1
ATOM 771 N N . VAL A 1 101 ? 1.098 8.718 -0.035 1.00 98.06 101 VAL A N 1
ATOM 772 C CA . VAL A 1 101 ? 2.347 9.321 -0.530 1.00 98.06 101 VAL A CA 1
ATOM 773 C C . VAL A 1 101 ? 3.147 8.329 -1.374 1.00 98.06 101 VAL A C 1
ATOM 775 O O . VAL A 1 101 ? 3.634 8.700 -2.440 1.00 98.06 101 VAL A O 1
ATOM 778 N N . ILE A 1 102 ? 3.247 7.070 -0.939 1.00 96.00 102 ILE A N 1
ATOM 779 C CA . ILE A 1 102 ? 3.951 6.017 -1.686 1.00 96.00 102 ILE A CA 1
ATOM 780 C C . ILE A 1 102 ? 3.274 5.769 -3.039 1.00 96.00 102 ILE A C 1
ATOM 782 O O . ILE A 1 102 ? 3.939 5.804 -4.073 1.00 96.00 102 ILE A O 1
ATOM 786 N N . VAL A 1 103 ? 1.948 5.608 -3.050 1.00 97.56 103 VAL A N 1
ATOM 787 C CA . VAL A 1 103 ? 1.167 5.407 -4.281 1.00 97.56 103 VAL A CA 1
ATOM 788 C C . VAL A 1 103 ? 1.368 6.565 -5.256 1.00 97.56 103 VAL A C 1
ATOM 790 O O . VAL A 1 103 ? 1.631 6.340 -6.438 1.00 97.56 103 VAL A O 1
ATOM 793 N N . LEU A 1 104 ? 1.285 7.806 -4.773 1.00 97.94 104 LEU A N 1
ATOM 794 C CA . LEU A 1 104 ? 1.519 8.991 -5.599 1.00 97.94 104 LEU A CA 1
ATOM 795 C C . LEU A 1 104 ? 2.956 9.046 -6.129 1.00 97.94 104 LEU A C 1
ATOM 797 O O . LEU A 1 104 ? 3.154 9.411 -7.285 1.00 97.94 104 LEU A O 1
ATOM 801 N N . GLY A 1 105 ? 3.943 8.649 -5.324 1.00 96.50 105 GLY A N 1
ATOM 802 C CA . GLY A 1 105 ? 5.339 8.541 -5.746 1.00 96.50 105 GLY A CA 1
ATOM 803 C C . GLY A 1 105 ? 5.524 7.544 -6.890 1.00 96.50 105 GLY A C 1
ATOM 804 O O . GLY A 1 105 ? 6.124 7.884 -7.909 1.00 96.50 105 GLY A O 1
ATOM 805 N N . ASN A 1 106 ? 4.938 6.353 -6.774 1.00 96.44 106 ASN A N 1
ATOM 806 C CA . ASN A 1 106 ? 4.972 5.341 -7.829 1.00 96.44 106 ASN A CA 1
ATOM 807 C C . ASN A 1 106 ? 4.301 5.836 -9.118 1.00 96.44 106 ASN A C 1
ATOM 809 O O . ASN A 1 106 ? 4.869 5.716 -10.204 1.00 96.44 106 ASN A O 1
ATOM 813 N N . VAL A 1 107 ? 3.114 6.445 -9.004 1.00 96.50 107 VAL A N 1
ATOM 814 C CA . VAL A 1 107 ? 2.412 7.041 -10.152 1.00 96.50 107 VAL A CA 1
ATOM 815 C C . VAL A 1 107 ? 3.266 8.128 -10.803 1.00 96.50 107 VAL A C 1
ATOM 817 O O . VAL A 1 107 ? 3.405 8.135 -12.024 1.00 96.50 107 VAL A O 1
ATOM 820 N N . TYR A 1 108 ? 3.878 9.009 -10.010 1.00 96.12 108 TYR A N 1
ATOM 821 C CA . TYR A 1 108 ? 4.772 10.048 -10.514 1.00 96.12 108 TYR A CA 1
ATOM 822 C C . TYR A 1 108 ? 5.959 9.459 -11.281 1.00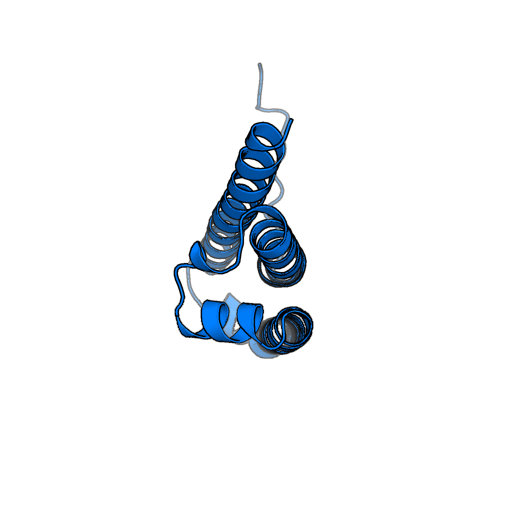 96.12 108 TYR A C 1
ATOM 824 O O . TYR A 1 108 ? 6.227 9.897 -12.396 1.00 96.12 108 TYR A O 1
ATOM 832 N N . VAL A 1 109 ? 6.634 8.442 -10.735 1.00 95.06 109 VAL A N 1
ATOM 833 C CA . VAL A 1 109 ? 7.752 7.763 -11.414 1.00 95.06 109 VAL A CA 1
ATOM 834 C C . VAL A 1 109 ? 7.300 7.158 -12.745 1.00 95.06 109 VAL A C 1
ATOM 836 O O . VAL A 1 109 ? 7.966 7.354 -13.762 1.00 95.06 109 VAL A O 1
ATOM 839 N N . GLY A 1 110 ? 6.150 6.476 -12.763 1.00 93.56 110 GLY A N 1
ATOM 840 C CA . GLY A 1 110 ? 5.581 5.912 -13.988 1.00 93.56 110 GLY A CA 1
ATOM 841 C C . GLY A 1 110 ? 5.259 6.979 -15.040 1.00 93.56 110 GLY A C 1
ATOM 842 O O . GLY A 1 110 ? 5.627 6.827 -16.203 1.00 93.56 110 GLY A O 1
ATOM 843 N N . LEU A 1 111 ? 4.625 8.083 -14.638 1.00 95.31 111 LEU A N 1
ATOM 844 C CA . LEU A 1 111 ? 4.295 9.193 -15.538 1.00 95.31 111 LEU A CA 1
ATOM 845 C C . LEU A 1 111 ? 5.542 9.925 -16.047 1.00 95.31 111 LEU A C 1
ATOM 847 O O . LEU A 1 111 ? 5.615 10.244 -17.232 1.00 95.31 111 LEU A O 1
ATOM 851 N N . ALA A 1 112 ? 6.529 10.165 -15.183 1.00 95.50 112 ALA A N 1
ATOM 852 C CA . ALA A 1 112 ? 7.780 10.812 -15.562 1.00 95.50 112 ALA A CA 1
ATOM 853 C C . ALA A 1 112 ? 8.540 9.973 -16.600 1.00 95.50 112 ALA A C 1
ATOM 855 O O . ALA A 1 112 ? 8.969 10.507 -17.624 1.00 95.50 112 ALA A O 1
ATOM 856 N N . ALA A 1 113 ? 8.628 8.656 -16.395 1.00 93.44 113 ALA A N 1
ATOM 857 C CA . ALA A 1 113 ? 9.222 7.748 -17.371 1.00 93.44 113 ALA A CA 1
ATOM 858 C C . ALA A 1 113 ? 8.439 7.724 -18.694 1.00 93.44 113 ALA A C 1
ATOM 860 O O . ALA A 1 113 ? 9.050 7.847 -19.753 1.00 93.44 113 ALA A O 1
ATOM 861 N N . ALA A 1 114 ? 7.102 7.657 -18.647 1.00 92.75 114 ALA A N 1
ATOM 862 C CA . ALA A 1 114 ? 6.267 7.708 -19.850 1.00 92.75 114 ALA A CA 1
ATOM 863 C C . ALA A 1 114 ? 6.469 9.010 -20.644 1.00 92.75 114 ALA A C 1
ATOM 865 O O . ALA A 1 114 ? 6.557 8.977 -21.868 1.00 92.75 114 ALA A O 1
ATOM 866 N N . SER A 1 115 ? 6.584 10.153 -19.960 1.00 92.56 115 SER A N 1
ATOM 867 C CA . SER A 1 115 ? 6.805 11.448 -20.617 1.00 92.56 115 SER A CA 1
ATOM 868 C C . SER A 1 115 ? 8.173 11.576 -21.287 1.00 92.56 115 SER A C 1
ATOM 870 O O . SER A 1 115 ? 8.299 12.326 -22.244 1.00 92.56 115 SER A O 1
ATOM 872 N N . ALA A 1 116 ? 9.182 10.835 -20.821 1.00 89.81 116 ALA A N 1
ATOM 873 C CA . ALA A 1 116 ? 10.513 10.822 -21.425 1.00 89.81 116 ALA A CA 1
ATOM 874 C C . ALA A 1 116 ? 10.606 9.919 -22.672 1.00 89.81 116 ALA A C 1
ATOM 876 O O . ALA A 1 116 ? 11.636 9.912 -23.344 1.00 89.81 116 ALA A O 1
ATOM 877 N N . MET A 1 117 ? 9.561 9.132 -22.957 1.00 79.44 117 MET A N 1
ATOM 878 C CA . MET A 1 117 ? 9.475 8.238 -24.119 1.00 79.44 117 MET A CA 1
ATOM 879 C C . MET A 1 117 ? 8.781 8.873 -25.337 1.00 79.44 117 MET A C 1
ATOM 881 O O . MET A 1 117 ? 8.773 8.254 -26.402 1.00 79.44 117 MET A O 1
ATOM 885 N N . VAL A 1 118 ? 8.175 10.055 -25.174 1.00 63.12 118 VAL A N 1
ATOM 886 C CA . VAL A 1 118 ? 7.482 10.831 -26.222 1.00 63.12 118 VAL A CA 1
ATOM 887 C C . VAL A 1 118 ? 8.406 11.920 -26.748 1.00 63.12 118 VAL A C 1
ATOM 889 O O . VAL A 1 118 ? 8.440 12.097 -27.986 1.00 63.12 118 VAL A O 1
#

Sec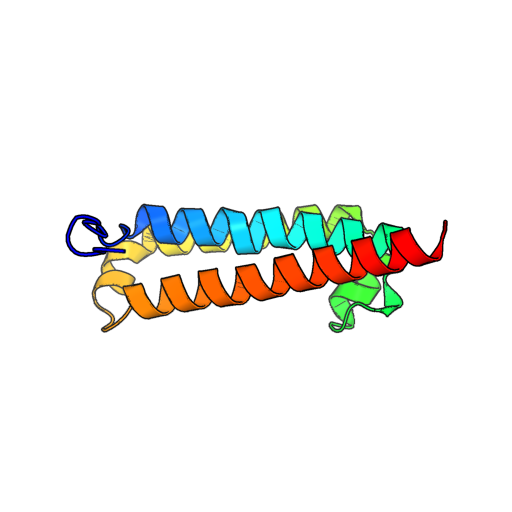ondary structure (DSSP, 8-state):
--GGG---PPPPHHHHHHHHIIIIIIIHHHHHHHHHHHH-GGG-SSHHHHHHHHH-HHHHHHHHHHHHHHHHHHHHHTHHHHHHSTTHHHHHHHHHHHHHHHHHHHHHHHHHHHHTT-

Foldseek 3Di:
DPCVPDPPDQDDLLRLLVLLCCLQQVLLLVLLLLLCVQVNLVPPPDPVVSVCCVPPSVVSNVVSNVVSVVSSVCSVVCVVVLVPDPCSSVVSVVSSVVSNVSSVVSNVSSVVSVVVVD

Radius of gyration: 17.14 Å; chains: 1; bounding box: 36×43×50 Å

pLDDT: mean 92.61, std 9.04, range [51.72, 98.06]